Protein AF-A0A929CCE0-F1 (afdb_monomer_lite)

Structure (mmCIF, N/CA/C/O backbone):
data_AF-A0A929CCE0-F1
#
_entry.id   AF-A0A929CCE0-F1
#
loop_
_atom_site.group_PDB
_atom_site.id
_atom_site.type_symbol
_atom_site.label_atom_id
_atom_site.label_alt_id
_atom_site.label_comp_id
_atom_site.label_asym_id
_atom_site.label_entity_id
_atom_site.label_s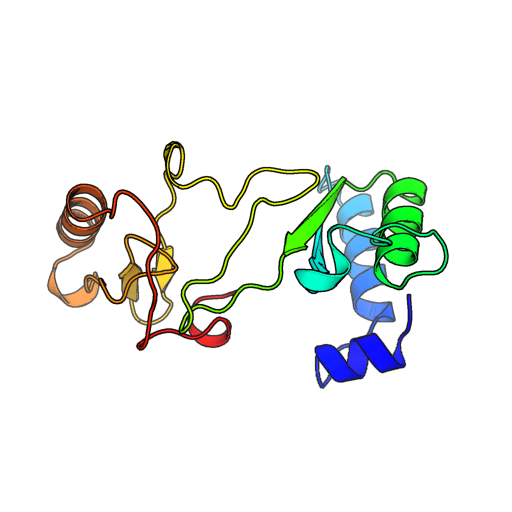eq_id
_atom_site.pdbx_PDB_ins_code
_atom_site.Cartn_x
_atom_site.Cartn_y
_atom_site.Cartn_z
_atom_site.occupancy
_atom_site.B_iso_or_equiv
_atom_site.auth_seq_id
_atom_site.auth_comp_id
_atom_site.auth_asym_id
_atom_site.auth_atom_id
_atom_site.pdbx_PDB_model_num
ATOM 1 N N . MET A 1 1 ? 12.809 5.054 -14.657 1.00 80.50 1 MET A N 1
ATOM 2 C CA . MET A 1 1 ? 13.950 4.299 -14.110 1.00 80.50 1 MET A CA 1
ATOM 3 C C . MET A 1 1 ? 15.102 5.272 -13.931 1.00 80.50 1 MET A C 1
ATOM 5 O O . MET A 1 1 ? 15.795 5.552 -14.895 1.00 80.50 1 MET A O 1
ATOM 9 N N . ASP A 1 2 ? 15.195 5.892 -12.757 1.00 88.44 2 ASP A N 1
ATOM 10 C CA . ASP A 1 2 ? 16.175 6.938 -12.426 1.00 88.44 2 ASP A CA 1
ATOM 11 C C . ASP A 1 2 ? 16.712 6.632 -11.014 1.00 88.44 2 ASP A C 1
ATOM 13 O O . ASP A 1 2 ? 15.930 6.713 -10.059 1.00 88.44 2 ASP A O 1
ATOM 17 N N . PRO A 1 3 ? 17.978 6.193 -10.880 1.00 93.50 3 PRO A N 1
ATOM 18 C CA . PRO A 1 3 ? 18.562 5.831 -9.590 1.00 93.50 3 PRO A CA 1
ATOM 19 C C . PRO A 1 3 ? 18.627 6.989 -8.591 1.00 93.50 3 PRO A C 1
ATOM 21 O O . PRO A 1 3 ? 18.342 6.773 -7.415 1.00 93.50 3 PRO A O 1
ATOM 24 N N . GLU A 1 4 ? 18.935 8.207 -9.043 1.00 93.12 4 GLU A N 1
ATOM 25 C CA . GLU A 1 4 ? 19.056 9.377 -8.165 1.00 93.12 4 GLU A CA 1
ATOM 26 C C . GLU A 1 4 ? 17.688 9.780 -7.625 1.00 93.12 4 GLU A C 1
ATOM 28 O O . GLU A 1 4 ? 17.513 9.957 -6.418 1.00 93.12 4 GLU A O 1
ATOM 33 N N . LYS A 1 5 ? 16.669 9.812 -8.491 1.00 90.62 5 LYS A N 1
ATOM 34 C CA . LYS A 1 5 ? 15.286 10.048 -8.059 1.00 90.62 5 LYS A CA 1
ATOM 35 C C . LYS A 1 5 ? 14.792 8.957 -7.106 1.00 90.62 5 LYS A C 1
ATOM 37 O O . LYS A 1 5 ? 14.122 9.265 -6.123 1.00 90.62 5 LYS A O 1
ATOM 42 N N . TYR A 1 6 ? 15.112 7.690 -7.377 1.00 93.25 6 TYR A N 1
ATOM 43 C CA . TYR A 1 6 ? 14.749 6.579 -6.493 1.00 93.25 6 TYR A CA 1
ATOM 44 C C . TYR A 1 6 ? 15.393 6.731 -5.112 1.00 93.25 6 TYR A C 1
ATOM 46 O O . TYR A 1 6 ? 14.707 6.618 -4.094 1.00 93.25 6 TYR A O 1
ATOM 54 N N . LYS A 1 7 ? 16.693 7.035 -5.072 1.00 94.81 7 LYS A N 1
ATOM 55 C CA . LYS A 1 7 ? 17.437 7.265 -3.833 1.00 94.81 7 LYS A CA 1
ATOM 56 C C . LYS A 1 7 ? 16.900 8.474 -3.073 1.00 94.81 7 LYS A C 1
ATOM 58 O O . LYS A 1 7 ? 16.722 8.384 -1.867 1.00 94.81 7 LYS A O 1
ATOM 63 N N . ALA A 1 8 ? 16.550 9.561 -3.761 1.00 93.69 8 ALA A N 1
ATOM 64 C CA . ALA A 1 8 ? 15.939 10.734 -3.139 1.00 93.69 8 ALA A CA 1
ATOM 65 C C . ALA A 1 8 ? 14.584 10.409 -2.480 1.00 93.69 8 ALA A C 1
ATOM 67 O O . ALA A 1 8 ? 14.341 10.814 -1.346 1.00 93.69 8 ALA A O 1
ATOM 68 N N . ILE A 1 9 ? 13.721 9.635 -3.152 1.00 90.56 9 ILE A N 1
ATOM 69 C CA . ILE A 1 9 ? 12.409 9.225 -2.616 1.00 90.56 9 ILE A CA 1
ATOM 70 C C . ILE A 1 9 ? 12.571 8.271 -1.426 1.00 90.56 9 ILE A C 1
ATOM 72 O O . ILE A 1 9 ? 11.931 8.442 -0.392 1.00 90.56 9 ILE A O 1
ATOM 76 N N . THR A 1 10 ? 13.433 7.265 -1.564 1.00 92.50 10 THR A N 1
ATOM 77 C CA . THR A 1 10 ? 13.642 6.223 -0.543 1.00 92.50 10 THR A CA 1
ATOM 78 C C . THR A 1 10 ? 14.644 6.624 0.541 1.00 92.50 10 THR A C 1
ATOM 80 O O . THR A 1 10 ? 14.865 5.863 1.482 1.00 92.50 10 THR A O 1
ATOM 83 N N . ARG A 1 11 ? 15.247 7.815 0.422 1.00 91.94 11 ARG A N 1
ATOM 84 C CA . ARG A 1 11 ? 16.339 8.395 1.227 1.00 91.94 11 ARG A CA 1
ATOM 85 C C . ARG A 1 11 ? 17.666 7.633 1.143 1.00 91.94 11 ARG A C 1
ATOM 87 O O . ARG A 1 11 ? 18.711 8.246 0.947 1.00 91.94 11 ARG A O 1
ATOM 94 N N . ILE A 1 12 ? 17.632 6.311 1.290 1.00 91.56 12 ILE A N 1
ATOM 95 C CA . ILE A 1 12 ? 18.818 5.442 1.357 1.00 91.56 12 ILE A CA 1
ATOM 96 C C . ILE A 1 12 ? 18.760 4.248 0.396 1.00 91.56 12 ILE A C 1
ATOM 98 O O . ILE A 1 12 ? 19.726 3.497 0.302 1.00 91.56 12 ILE A O 1
ATOM 102 N N . GLY A 1 13 ? 17.638 4.042 -0.296 1.00 92.00 13 GLY A N 1
ATOM 103 C CA . GLY A 1 13 ? 17.428 2.866 -1.134 1.00 92.00 13 GLY A CA 1
ATOM 104 C C . GLY A 1 13 ? 18.184 2.919 -2.461 1.00 92.00 13 GLY A C 1
ATOM 105 O O . GLY A 1 13 ? 18.424 3.982 -3.036 1.00 92.00 13 GLY A O 1
ATOM 106 N N . SER A 1 14 ? 18.504 1.735 -2.979 1.00 96.31 14 SER A N 1
ATOM 107 C CA . SER A 1 14 ? 19.114 1.531 -4.293 1.00 96.31 14 SER A CA 1
ATOM 108 C C . SER A 1 14 ? 18.082 0.996 -5.279 1.00 96.31 14 SER A C 1
ATOM 110 O O . SER A 1 14 ? 17.415 -0.008 -5.016 1.00 96.31 14 SER A O 1
ATOM 112 N N . LEU A 1 15 ? 17.976 1.638 -6.446 1.00 95.38 15 LEU A N 1
ATOM 113 C CA . LEU A 1 15 ? 17.129 1.130 -7.525 1.00 95.38 15 LEU A CA 1
ATOM 114 C C . LEU A 1 15 ? 17.614 -0.248 -7.990 1.00 95.38 15 LEU A C 1
ATOM 116 O O . LEU A 1 15 ? 16.801 -1.122 -8.267 1.00 95.38 15 LEU A O 1
ATOM 120 N N . GLN A 1 16 ? 18.930 -0.459 -8.048 1.00 96.62 16 GLN A N 1
ATOM 121 C CA . GLN A 1 16 ? 19.499 -1.723 -8.506 1.00 96.62 16 GLN A CA 1
ATOM 122 C C . GLN A 1 16 ? 19.110 -2.887 -7.587 1.00 96.62 16 GLN A C 1
ATOM 124 O O . GLN A 1 16 ? 18.793 -3.965 -8.084 1.00 96.62 16 GLN A O 1
ATOM 129 N N . ASP A 1 17 ? 19.083 -2.668 -6.272 1.00 97.19 17 ASP A N 1
ATOM 130 C CA . ASP A 1 17 ? 18.716 -3.713 -5.311 1.00 97.19 17 ASP A CA 1
ATOM 131 C C . ASP A 1 17 ? 17.233 -4.074 -5.418 1.00 97.19 17 ASP A C 1
ATOM 133 O O . ASP A 1 17 ? 16.881 -5.252 -5.394 1.00 97.19 17 ASP A O 1
ATOM 137 N N . ALA A 1 18 ? 16.365 -3.082 -5.640 1.00 96.00 18 ALA A N 1
ATOM 138 C CA . ALA A 1 18 ? 14.950 -3.331 -5.902 1.00 96.00 18 ALA A CA 1
ATOM 139 C C . ALA A 1 18 ? 14.736 -4.162 -7.179 1.00 96.00 18 ALA A C 1
ATOM 141 O O . ALA A 1 18 ? 13.931 -5.091 -7.180 1.00 96.00 18 ALA A O 1
ATOM 142 N N . LEU A 1 19 ? 15.479 -3.870 -8.254 1.00 96.25 19 LEU A N 1
ATOM 143 C CA . LEU A 1 19 ? 15.402 -4.632 -9.506 1.00 96.25 19 LEU A CA 1
ATOM 144 C C . LEU A 1 19 ? 15.904 -6.070 -9.335 1.00 96.25 19 LEU A C 1
ATOM 146 O O . LEU A 1 19 ? 15.236 -6.995 -9.786 1.00 96.25 19 LEU A O 1
ATOM 150 N N . LYS A 1 20 ? 17.019 -6.269 -8.621 1.00 97.44 20 LYS A N 1
ATOM 151 C CA . LYS A 1 20 ? 17.512 -7.611 -8.273 1.00 97.44 20 LYS A CA 1
ATOM 152 C C . LYS A 1 20 ? 16.495 -8.394 -7.441 1.00 97.44 20 LYS A C 1
ATOM 154 O O . LYS A 1 20 ? 16.305 -9.579 -7.676 1.00 97.44 20 LYS A O 1
ATOM 159 N N . GLY A 1 21 ? 15.824 -7.739 -6.492 1.00 96.94 21 GLY A N 1
ATOM 160 C CA . GLY A 1 21 ? 14.770 -8.363 -5.691 1.00 96.94 21 GLY A CA 1
ATOM 161 C C . GLY A 1 21 ? 13.560 -8.795 -6.524 1.00 96.94 21 GLY A C 1
ATOM 162 O O . GLY A 1 21 ? 12.994 -9.856 -6.273 1.00 96.94 21 GLY A O 1
ATOM 163 N N . ILE A 1 22 ? 13.189 -8.009 -7.541 1.00 96.62 22 ILE A N 1
ATOM 164 C CA . ILE A 1 22 ? 12.146 -8.385 -8.507 1.00 96.62 22 ILE A CA 1
ATOM 165 C C . ILE A 1 22 ? 12.568 -9.634 -9.284 1.00 96.62 22 ILE A C 1
ATOM 167 O O . ILE A 1 22 ? 11.782 -10.573 -9.377 1.00 96.62 22 ILE A O 1
ATOM 171 N N . ASP A 1 23 ? 13.800 -9.667 -9.791 1.00 96.44 23 ASP A N 1
ATOM 172 C CA . ASP A 1 23 ? 14.318 -10.812 -10.546 1.00 96.44 23 ASP A CA 1
ATOM 173 C C . ASP A 1 23 ? 14.366 -12.078 -9.683 1.00 96.44 23 ASP A C 1
ATOM 175 O O . ASP A 1 23 ? 13.819 -13.106 -10.075 1.00 96.44 23 ASP A O 1
ATOM 179 N N . ALA A 1 24 ? 14.872 -11.972 -8.452 1.00 97.88 24 ALA A N 1
ATOM 180 C CA . ALA A 1 24 ? 14.880 -13.074 -7.493 1.00 97.88 24 ALA A CA 1
ATOM 181 C C . ALA A 1 24 ? 13.467 -13.590 -7.163 1.00 97.88 24 ALA A C 1
ATOM 183 O O . ALA A 1 24 ? 13.263 -14.795 -7.028 1.00 97.88 24 ALA A O 1
ATOM 184 N N . ALA A 1 25 ? 12.467 -12.706 -7.050 1.00 97.75 25 ALA A N 1
ATOM 185 C CA . ALA A 1 25 ? 11.083 -13.118 -6.814 1.00 97.75 25 ALA A CA 1
ATOM 186 C C . ALA A 1 25 ? 10.495 -13.891 -8.007 1.00 97.75 25 ALA A C 1
ATOM 188 O O . ALA A 1 25 ? 9.776 -14.872 -7.807 1.00 97.75 25 ALA A O 1
ATOM 189 N N . ILE A 1 26 ? 10.812 -13.473 -9.238 1.00 96.12 26 ILE A N 1
ATOM 190 C CA . ILE A 1 26 ? 10.404 -14.178 -10.462 1.00 96.12 26 ILE A CA 1
ATOM 191 C C . ILE A 1 26 ? 11.071 -15.555 -10.522 1.00 96.12 26 ILE A C 1
ATOM 193 O O . ILE A 1 26 ? 10.378 -16.551 -10.724 1.00 96.12 26 ILE A O 1
ATOM 197 N N . GLU A 1 27 ? 12.386 -15.621 -10.307 1.00 96.94 27 GLU A N 1
ATOM 198 C CA . GLU A 1 27 ? 13.166 -16.867 -10.314 1.00 96.94 27 GLU A CA 1
ATOM 199 C C . GLU A 1 27 ? 12.685 -17.857 -9.245 1.00 96.94 27 GLU A C 1
ATOM 201 O O . GLU A 1 27 ? 12.594 -19.055 -9.504 1.00 96.94 27 GLU A O 1
ATOM 206 N N . ALA A 1 28 ? 12.294 -17.358 -8.070 1.00 97.94 28 ALA A N 1
ATOM 207 C CA . ALA A 1 28 ? 11.699 -18.158 -7.001 1.00 97.94 28 ALA A CA 1
ATOM 208 C C . ALA A 1 28 ? 10.250 -18.607 -7.288 1.00 97.94 28 ALA A C 1
ATOM 210 O O . ALA A 1 28 ? 9.645 -19.294 -6.464 1.00 97.94 28 ALA A O 1
ATOM 211 N N . GLY A 1 29 ? 9.663 -18.211 -8.422 1.00 96.56 29 GLY A N 1
ATOM 212 C CA . GLY A 1 29 ? 8.306 -18.586 -8.814 1.00 96.56 29 GLY A CA 1
ATOM 213 C C . GLY A 1 29 ? 7.196 -17.824 -8.083 1.00 96.56 29 GLY A C 1
ATOM 214 O O . GLY A 1 29 ? 6.042 -18.254 -8.129 1.00 96.56 29 GLY A O 1
ATOM 215 N N . LEU A 1 30 ? 7.495 -16.686 -7.441 1.00 95.88 30 LEU A N 1
ATOM 216 C CA . LEU A 1 30 ? 6.517 -15.842 -6.734 1.00 95.88 30 LEU A CA 1
ATOM 217 C C . LEU A 1 30 ? 5.663 -15.027 -7.718 1.00 95.88 30 LEU A C 1
ATOM 219 O O . LEU A 1 30 ? 5.658 -13.795 -7.713 1.00 95.88 30 LEU A O 1
ATOM 223 N N . THR A 1 31 ? 4.942 -15.722 -8.594 1.00 90.81 31 THR A N 1
ATOM 224 C CA . THR A 1 31 ? 4.147 -15.120 -9.665 1.00 90.81 31 THR A CA 1
ATOM 225 C C . THR A 1 31 ? 2.646 -15.103 -9.330 1.00 90.81 31 THR A C 1
ATOM 227 O O . THR A 1 31 ? 2.141 -16.024 -8.687 1.00 90.81 31 THR A O 1
ATOM 230 N N . PRO A 1 32 ? 1.904 -14.057 -9.746 1.00 93.00 32 PRO A N 1
ATOM 231 C CA . PRO A 1 32 ? 2.392 -12.871 -10.447 1.00 93.00 32 PRO A CA 1
ATOM 232 C C . PRO A 1 32 ? 3.077 -11.868 -9.502 1.00 93.00 32 PRO A C 1
ATOM 234 O O . PRO A 1 32 ? 2.522 -11.493 -8.466 1.00 93.00 32 PRO A O 1
ATOM 237 N N . VAL A 1 33 ? 4.240 -11.353 -9.915 1.00 96.38 33 VAL A N 1
ATOM 238 C CA . VAL A 1 33 ? 4.898 -10.227 -9.237 1.00 96.38 33 VAL A CA 1
ATOM 239 C C . VAL A 1 33 ? 4.165 -8.932 -9.592 1.00 96.38 33 VAL A C 1
ATOM 241 O O . VAL A 1 33 ? 3.890 -8.650 -10.763 1.00 96.38 33 VAL A O 1
ATOM 244 N N . LYS A 1 34 ? 3.836 -8.140 -8.566 1.00 95.56 34 LYS A N 1
ATOM 245 C CA . LYS A 1 34 ? 3.086 -6.884 -8.691 1.00 95.56 34 LYS A CA 1
ATOM 246 C C . LYS A 1 34 ? 3.953 -5.694 -8.297 1.00 95.56 34 LYS A C 1
ATOM 248 O O . LYS A 1 34 ? 4.464 -5.651 -7.181 1.00 95.56 34 LYS A O 1
ATOM 253 N N . ILE A 1 35 ? 4.036 -4.690 -9.163 1.00 94.88 35 ILE A N 1
ATOM 254 C CA . ILE A 1 35 ? 4.661 -3.398 -8.873 1.00 94.88 35 ILE A CA 1
ATOM 255 C C . ILE A 1 35 ? 3.569 -2.390 -8.510 1.00 94.88 35 ILE A C 1
ATOM 257 O O . ILE A 1 35 ? 2.595 -2.214 -9.241 1.00 94.88 35 ILE A O 1
ATOM 261 N N . ASN A 1 36 ? 3.748 -1.701 -7.384 1.00 94.00 36 ASN A N 1
ATOM 262 C CA . ASN A 1 36 ? 2.934 -0.550 -7.001 1.00 94.00 36 ASN A CA 1
ATOM 263 C C . ASN A 1 36 ? 3.735 0.724 -7.250 1.00 94.00 36 ASN A C 1
ATOM 265 O O . ASN A 1 36 ? 4.807 0.898 -6.678 1.00 94.00 36 ASN A O 1
ATOM 269 N N . CYS A 1 37 ? 3.218 1.609 -8.093 1.00 92.19 37 CYS A N 1
ATOM 270 C CA . CYS A 1 37 ? 3.841 2.884 -8.410 1.00 92.19 37 CYS A CA 1
ATOM 271 C C . CYS A 1 37 ? 2.933 4.014 -7.928 1.00 92.19 37 CYS A C 1
ATOM 273 O O . CYS A 1 37 ? 1.844 4.214 -8.466 1.00 92.19 37 CYS A O 1
ATOM 275 N N . VAL A 1 38 ? 3.366 4.735 -6.893 1.00 91.12 38 VAL A N 1
ATOM 276 C CA . VAL A 1 38 ? 2.646 5.918 -6.414 1.00 91.12 38 VAL A CA 1
ATOM 277 C C . VAL A 1 38 ? 2.909 7.082 -7.366 1.00 91.12 38 VAL A C 1
ATOM 279 O O . VAL A 1 38 ? 4.061 7.367 -7.699 1.00 91.12 38 VAL A O 1
ATOM 282 N N . VAL A 1 39 ? 1.844 7.740 -7.816 1.00 88.75 39 VAL A N 1
ATOM 283 C CA . VAL A 1 39 ? 1.891 8.845 -8.782 1.00 88.75 39 VAL A CA 1
ATOM 284 C C . VAL A 1 39 ? 1.088 10.035 -8.276 1.00 88.75 39 VAL A C 1
ATOM 286 O O . VAL A 1 39 ? 0.065 9.867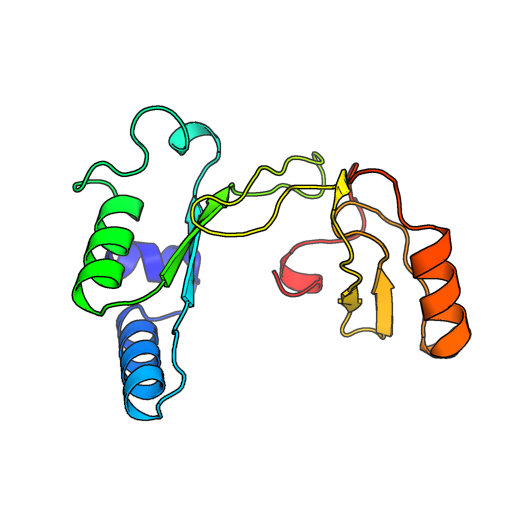 -7.619 1.00 88.75 39 VAL A O 1
ATOM 289 N N . ASP A 1 40 ? 1.533 11.248 -8.589 1.00 83.12 40 ASP A N 1
ATOM 290 C CA . ASP A 1 40 ? 0.797 12.461 -8.231 1.00 83.12 40 ASP A CA 1
ATOM 291 C C . ASP A 1 40 ? -0.598 12.459 -8.891 1.00 83.12 40 ASP A C 1
ATOM 293 O O . ASP A 1 40 ? -0.744 12.164 -10.081 1.00 83.12 40 ASP A O 1
ATOM 297 N N . LYS A 1 41 ? -1.631 12.797 -8.110 1.00 70.06 41 LYS A N 1
ATOM 298 C CA . LYS A 1 41 ? -3.033 12.870 -8.554 1.00 70.06 41 LYS A CA 1
ATOM 299 C C . LYS A 1 41 ? -3.265 13.838 -9.718 1.00 70.06 41 LYS A C 1
ATOM 301 O O . LYS A 1 41 ? -4.157 13.604 -10.523 1.00 70.06 41 LYS A O 1
ATOM 306 N N . ASN A 1 42 ? -2.464 14.894 -9.828 1.00 65.31 42 ASN A N 1
ATOM 307 C CA . ASN A 1 42 ? -2.555 15.876 -10.909 1.00 65.31 42 ASN A CA 1
ATOM 308 C C . ASN A 1 42 ? -1.874 15.377 -12.187 1.00 65.31 42 ASN A C 1
ATOM 310 O O . ASN A 1 42 ? -2.171 15.844 -13.280 1.00 65.31 42 ASN A O 1
ATOM 314 N N . VAL A 1 43 ? -0.968 14.407 -12.051 1.00 62.19 43 VAL A N 1
ATOM 315 C CA . VAL A 1 43 ? -0.278 13.778 -13.178 1.00 62.19 43 VAL A CA 1
ATOM 316 C C . VAL A 1 43 ? -1.123 12.647 -13.759 1.00 62.19 43 VAL A C 1
ATOM 318 O O . VAL A 1 43 ? -0.850 12.257 -14.884 1.00 62.19 43 VAL A O 1
ATOM 321 N N . LEU A 1 44 ? -2.157 12.166 -13.050 1.00 63.31 44 LEU A N 1
ATOM 322 C CA . LEU A 1 44 ? -2.979 10.982 -13.357 1.00 63.31 44 LEU A CA 1
ATOM 323 C C . LEU A 1 44 ? -3.977 11.084 -14.520 1.00 63.31 44 LEU A C 1
ATOM 325 O O . LEU A 1 44 ? -4.458 10.043 -14.961 1.00 63.31 44 LEU A O 1
ATOM 329 N N . SER A 1 45 ? -4.271 12.280 -15.032 1.00 58.59 45 SER A N 1
ATOM 330 C CA . SER A 1 45 ? -5.366 12.459 -15.997 1.00 58.59 45 SER A CA 1
ATOM 331 C C . SER A 1 45 ? -5.003 13.093 -17.341 1.00 58.59 45 SER A C 1
ATOM 333 O O . SER A 1 45 ? -5.842 13.051 -18.234 1.00 58.59 45 SER A O 1
ATOM 335 N N . VAL A 1 46 ? -3.806 13.664 -17.530 1.00 53.09 46 VAL A N 1
ATOM 336 C CA . VAL A 1 46 ? -3.539 14.483 -18.738 1.00 53.09 46 VAL A CA 1
ATOM 337 C C . VAL A 1 46 ? -2.332 14.004 -19.565 1.00 53.09 46 VAL A C 1
ATOM 339 O O . VAL A 1 46 ? -2.306 14.231 -20.765 1.00 53.09 46 VAL A O 1
ATOM 342 N N . ASP A 1 47 ? -1.386 13.264 -18.964 1.00 49.09 47 ASP A N 1
ATOM 343 C CA . ASP A 1 47 ? -0.101 12.862 -19.592 1.00 49.09 47 ASP A CA 1
ATOM 344 C C . ASP A 1 47 ? 0.516 11.554 -19.011 1.00 49.09 47 ASP A C 1
ATOM 346 O O . ASP A 1 47 ? 1.657 11.165 -19.285 1.00 49.09 47 ASP A O 1
ATOM 350 N N . THR A 1 48 ? -0.220 10.852 -18.145 1.00 51.16 48 THR A N 1
ATOM 351 C CA . THR A 1 48 ? 0.302 10.015 -17.037 1.00 51.16 48 THR A CA 1
ATOM 352 C C . THR A 1 48 ? 1.125 8.800 -17.429 1.00 51.16 48 THR A C 1
ATOM 354 O O . THR A 1 48 ? 1.990 8.368 -16.667 1.00 51.16 48 THR A O 1
ATOM 357 N N . LEU A 1 49 ? 0.893 8.234 -18.607 1.00 61.91 49 LEU A N 1
ATOM 358 C CA . LEU A 1 49 ? 1.638 7.073 -19.093 1.00 61.91 49 LEU A CA 1
ATOM 359 C C . LEU A 1 49 ? 2.377 7.372 -20.391 1.00 61.91 49 LEU A C 1
ATOM 361 O O . LEU A 1 49 ? 2.714 6.438 -21.116 1.00 61.91 49 LEU A O 1
ATOM 365 N N . SER A 1 50 ? 2.669 8.648 -20.672 1.00 70.62 50 SER A N 1
ATOM 366 C CA . SER A 1 50 ? 3.619 8.984 -21.730 1.00 70.62 50 SER A CA 1
ATOM 367 C C . SER A 1 50 ? 4.880 8.120 -21.556 1.00 70.62 50 SER A C 1
ATOM 369 O O . SER A 1 50 ? 5.434 8.094 -20.450 1.00 70.62 50 SER A O 1
ATOM 371 N N . PRO A 1 51 ? 5.353 7.408 -22.599 1.00 67.69 51 PRO A N 1
ATOM 372 C CA . PRO A 1 51 ? 6.529 6.535 -22.511 1.00 67.69 51 PRO A CA 1
ATOM 373 C C . PRO A 1 51 ? 7.777 7.247 -21.971 1.00 67.69 51 PRO A C 1
ATOM 375 O O . PRO A 1 51 ? 8.682 6.620 -21.419 1.00 67.69 51 PRO A O 1
ATOM 378 N N . HIS A 1 52 ? 7.817 8.575 -22.101 1.00 76.38 52 HIS A N 1
ATOM 379 C CA . HIS A 1 52 ? 8.919 9.411 -21.643 1.00 76.38 52 HIS A CA 1
ATOM 380 C C . HIS A 1 52 ? 8.817 9.812 -20.162 1.00 76.38 52 HIS A C 1
ATOM 382 O O . HIS A 1 52 ? 9.829 10.202 -19.570 1.00 76.38 52 HIS A O 1
ATOM 388 N N . SER A 1 53 ? 7.645 9.674 -19.532 1.00 83.44 53 SER A N 1
ATOM 389 C CA . SER A 1 53 ? 7.440 9.997 -18.118 1.00 83.44 53 SER A CA 1
ATOM 390 C C . SER A 1 53 ? 8.117 8.976 -17.193 1.00 83.44 53 SER A C 1
ATOM 392 O O . SER A 1 53 ? 8.449 7.852 -17.579 1.00 83.44 53 SER A O 1
ATOM 394 N N . SER A 1 54 ? 8.330 9.348 -15.925 1.00 83.94 54 SER A N 1
ATOM 395 C CA . SER A 1 54 ? 8.878 8.409 -14.931 1.00 83.94 54 SER A CA 1
ATOM 396 C C . SER A 1 54 ? 7.986 7.171 -14.766 1.00 83.94 54 SER A C 1
ATOM 398 O O . SER A 1 54 ? 8.511 6.060 -14.723 1.00 83.94 54 SER A O 1
ATOM 400 N N . ALA A 1 55 ? 6.664 7.364 -14.713 1.00 86.75 55 ALA A N 1
ATOM 401 C CA . ALA A 1 55 ? 5.678 6.295 -14.568 1.00 86.75 55 ALA A CA 1
ATOM 402 C C . ALA A 1 55 ? 5.581 5.427 -15.834 1.00 86.75 55 ALA A C 1
ATOM 404 O O . ALA A 1 55 ? 5.560 4.202 -15.729 1.00 86.75 55 ALA A O 1
ATOM 405 N N . GLY A 1 56 ? 5.633 6.035 -17.026 1.00 87.94 56 GLY A N 1
ATOM 406 C CA . GLY A 1 56 ? 5.669 5.315 -18.303 1.00 87.94 56 GLY A CA 1
ATOM 407 C C . GLY A 1 56 ? 6.893 4.406 -18.429 1.00 87.94 56 GLY A C 1
ATOM 408 O O . GLY A 1 56 ? 6.764 3.246 -18.812 1.00 87.94 56 GLY A O 1
ATOM 409 N N . LYS A 1 57 ? 8.070 4.868 -17.986 1.00 90.25 57 LYS A N 1
ATOM 410 C CA . LYS A 1 57 ? 9.284 4.031 -17.924 1.00 90.25 57 LYS A CA 1
ATOM 411 C C . LYS A 1 57 ? 9.140 2.841 -16.965 1.00 90.25 57 LYS A C 1
ATOM 413 O O . LYS A 1 57 ? 9.687 1.780 -17.244 1.00 90.25 57 LYS A O 1
ATOM 418 N N . VAL A 1 58 ? 8.431 3.002 -15.842 1.00 91.44 58 VAL A N 1
ATOM 419 C CA . VAL A 1 58 ? 8.133 1.885 -14.920 1.00 91.44 58 VAL A CA 1
ATOM 420 C C . VAL A 1 58 ? 7.148 0.909 -15.563 1.00 91.44 58 VAL A C 1
ATOM 422 O O . VAL A 1 58 ? 7.345 -0.298 -15.454 1.00 91.44 58 VAL A O 1
ATOM 425 N N . LYS A 1 59 ? 6.137 1.412 -16.284 1.00 91.38 59 LYS A N 1
ATOM 426 C CA . LYS A 1 59 ? 5.207 0.576 -17.054 1.00 91.38 59 LYS A CA 1
ATOM 427 C C . LYS A 1 59 ? 5.944 -0.270 -18.091 1.00 91.38 59 LYS A C 1
ATOM 429 O O . LYS A 1 59 ? 5.787 -1.481 -18.091 1.00 91.38 59 LYS A O 1
ATOM 434 N N . ALA A 1 60 ? 6.779 0.356 -18.920 1.00 91.94 60 ALA A N 1
ATOM 435 C CA . ALA A 1 60 ? 7.537 -0.334 -19.962 1.00 91.94 60 ALA A CA 1
ATOM 436 C C . ALA A 1 60 ? 8.444 -1.436 -19.387 1.00 91.94 60 ALA A C 1
ATOM 438 O O . ALA A 1 60 ? 8.563 -2.508 -19.971 1.00 91.94 60 ALA A O 1
ATOM 439 N N . PHE A 1 61 ? 9.045 -1.191 -18.218 1.00 93.56 61 PHE A N 1
ATOM 440 C CA . PHE A 1 61 ? 9.804 -2.207 -17.488 1.00 93.56 61 PHE A CA 1
ATOM 441 C C . PHE A 1 61 ? 8.922 -3.353 -16.970 1.00 93.56 61 PHE A C 1
ATOM 443 O O . PHE A 1 61 ? 9.303 -4.515 -17.073 1.00 93.56 61 PHE A O 1
ATOM 450 N N . ALA A 1 62 ? 7.752 -3.044 -16.405 1.00 94.25 62 ALA A N 1
ATOM 451 C CA . ALA A 1 62 ? 6.820 -4.068 -15.948 1.00 94.25 62 ALA A CA 1
ATOM 452 C C . ALA A 1 62 ? 6.350 -4.944 -17.119 1.00 94.25 62 ALA A C 1
ATOM 454 O O . ALA A 1 62 ? 6.423 -6.167 -17.028 1.00 94.25 62 ALA A O 1
ATOM 455 N N . ASP A 1 63 ? 5.964 -4.322 -18.235 1.00 93.38 63 ASP A N 1
ATOM 456 C CA . ASP A 1 63 ? 5.527 -5.013 -19.449 1.00 93.38 63 ASP A CA 1
ATOM 457 C C . ASP A 1 63 ? 6.636 -5.935 -19.996 1.00 93.38 63 ASP A C 1
ATOM 459 O O . ASP A 1 63 ? 6.366 -7.091 -20.315 1.00 93.38 63 ASP A O 1
ATOM 463 N N . SER A 1 64 ? 7.894 -5.471 -20.049 1.00 94.69 64 SER A N 1
ATOM 464 C CA . SER A 1 64 ? 9.012 -6.259 -20.599 1.00 94.69 64 SER A CA 1
ATOM 465 C C . SER A 1 64 ? 9.376 -7.497 -19.774 1.00 94.69 64 SER A C 1
ATOM 467 O O . SER A 1 64 ? 9.982 -8.425 -20.307 1.00 94.69 64 SER A O 1
ATOM 469 N N . LYS A 1 65 ? 8.994 -7.531 -18.493 1.00 93.94 65 LYS A N 1
ATOM 470 C CA . LYS A 1 65 ? 9.176 -8.678 -17.590 1.00 93.94 65 LYS A CA 1
ATOM 471 C C . LYS A 1 65 ? 7.873 -9.431 -17.286 1.00 93.94 65 LYS A C 1
ATOM 473 O O . LYS A 1 65 ? 7.882 -10.333 -16.454 1.00 93.94 65 LYS A O 1
ATOM 478 N N . GLY A 1 66 ? 6.754 -9.073 -17.925 1.00 94.31 66 GLY A N 1
ATOM 479 C CA . GLY A 1 66 ? 5.449 -9.699 -17.673 1.00 94.31 66 GLY A CA 1
ATOM 480 C C . GLY A 1 66 ? 4.896 -9.450 -16.261 1.00 94.31 66 GLY A C 1
ATOM 481 O O . GLY A 1 66 ? 4.147 -10.270 -15.729 1.00 94.31 66 GLY A O 1
ATOM 482 N N . LEU A 1 67 ? 5.280 -8.339 -15.629 1.00 95.75 67 LEU A N 1
ATOM 483 C CA . LEU A 1 67 ? 4.866 -7.967 -14.276 1.00 95.75 67 LEU A CA 1
ATOM 484 C C . LEU A 1 67 ? 3.538 -7.215 -14.306 1.00 95.75 67 LEU A C 1
ATOM 486 O O . LEU A 1 67 ? 3.243 -6.453 -15.225 1.00 95.75 67 LEU A O 1
ATOM 490 N N . GLN A 1 68 ? 2.752 -7.361 -13.244 1.00 95.44 68 GLN A N 1
ATOM 491 C CA . GLN A 1 68 ? 1.523 -6.590 -13.088 1.00 95.44 68 GLN A CA 1
ATOM 492 C C . GLN A 1 68 ? 1.839 -5.225 -12.474 1.00 95.44 68 GLN A C 1
ATOM 494 O O . GLN A 1 68 ? 2.410 -5.147 -11.388 1.00 95.44 68 GLN A O 1
ATOM 499 N N . ILE A 1 69 ? 1.440 -4.141 -13.133 1.00 93.50 69 ILE A N 1
ATOM 500 C CA . ILE A 1 69 ? 1.667 -2.771 -12.659 1.00 93.50 69 ILE A CA 1
ATOM 501 C C . ILE A 1 69 ? 0.371 -2.139 -12.152 1.00 93.50 69 ILE A C 1
ATOM 503 O O . ILE A 1 69 ? -0.676 -2.238 -12.790 1.00 93.50 69 ILE A O 1
ATOM 507 N N . ARG A 1 70 ? 0.453 -1.462 -11.003 1.00 93.69 70 ARG A N 1
ATOM 508 C CA . ARG A 1 70 ? -0.631 -0.660 -10.428 1.00 93.69 70 ARG A CA 1
ATOM 509 C C . ARG A 1 70 ? -0.160 0.763 -10.189 1.00 93.69 70 ARG A C 1
ATOM 511 O O . ARG A 1 70 ? 0.849 0.963 -9.511 1.00 93.69 70 ARG A O 1
ATOM 518 N N . PHE A 1 71 ? -0.914 1.735 -10.685 1.00 91.38 71 PHE A N 1
ATOM 519 C CA . PHE A 1 71 ? -0.683 3.144 -10.386 1.00 91.38 71 PHE A CA 1
ATOM 520 C C . PHE A 1 71 ? -1.613 3.582 -9.269 1.00 91.38 71 PHE A C 1
ATOM 522 O O . PHE A 1 71 ? -2.837 3.518 -9.392 1.00 91.38 71 PHE A O 1
ATOM 529 N N . ILE A 1 72 ? -1.011 3.992 -8.161 1.00 91.06 72 ILE A N 1
ATOM 530 C CA . ILE A 1 72 ? -1.718 4.405 -6.958 1.00 91.06 72 ILE A CA 1
ATOM 531 C C . ILE A 1 72 ? -1.659 5.932 -6.906 1.00 91.06 72 ILE A C 1
ATOM 533 O O . ILE A 1 72 ? -0.559 6.478 -6.802 1.00 91.06 72 ILE A O 1
ATOM 537 N N . PRO A 1 73 ? -2.800 6.639 -6.970 1.00 89.69 73 PRO A N 1
ATOM 538 C CA . PRO A 1 73 ? -2.818 8.072 -6.727 1.00 89.69 73 PRO A CA 1
ATOM 539 C C . PRO A 1 73 ? -2.217 8.376 -5.364 1.00 89.69 73 PRO A C 1
ATOM 541 O O . PRO A 1 73 ? -2.572 7.734 -4.373 1.00 89.69 73 PRO A O 1
ATOM 544 N N . GLN A 1 74 ? -1.321 9.355 -5.307 1.00 90.50 74 GLN A N 1
ATOM 545 C CA . GLN A 1 74 ? -0.764 9.817 -4.051 1.00 90.50 74 GLN A CA 1
ATOM 546 C C . GLN A 1 74 ? -1.906 10.266 -3.143 1.00 90.50 74 GLN A C 1
ATOM 548 O O . GLN A 1 74 ? -2.763 11.067 -3.521 1.00 90.50 74 GLN A O 1
ATOM 553 N N . MET A 1 75 ? -1.909 9.696 -1.947 1.00 91.25 75 MET A N 1
ATOM 554 C CA . MET A 1 75 ? -2.933 9.914 -0.944 1.00 91.25 75 MET A CA 1
ATOM 555 C C . MET A 1 75 ? -2.439 10.897 0.116 1.00 91.25 75 MET A C 1
ATOM 557 O O . MET A 1 75 ? -1.239 11.019 0.354 1.00 91.25 75 MET A O 1
ATOM 561 N N . ASP A 1 76 ? -3.378 11.556 0.786 1.00 91.75 76 ASP A N 1
ATOM 562 C CA . ASP A 1 76 ? -3.122 12.445 1.922 1.00 91.75 76 ASP A CA 1
ATOM 563 C C . ASP A 1 76 ? -4.174 12.143 2.992 1.00 91.75 76 ASP A C 1
ATOM 565 O O . ASP A 1 76 ? -5.364 12.413 2.795 1.00 91.75 76 ASP A O 1
ATOM 569 N N . LEU A 1 77 ? -3.741 11.518 4.091 1.00 92.38 77 LEU A N 1
ATOM 570 C CA . LEU A 1 77 ? -4.624 11.083 5.177 1.00 92.38 77 LEU A CA 1
ATOM 571 C C . LEU A 1 77 ? -5.274 12.274 5.879 1.00 92.38 77 LEU A C 1
ATOM 573 O O . LEU A 1 77 ? -6.472 12.232 6.160 1.00 92.38 77 LEU A O 1
ATOM 577 N N . HIS A 1 78 ? -4.521 13.353 6.088 1.00 92.94 78 HIS A N 1
ATOM 578 C CA . HIS A 1 78 ? -4.987 14.546 6.789 1.00 92.94 78 HIS A CA 1
ATOM 579 C C . HIS A 1 78 ? -6.039 15.297 5.983 1.00 92.94 78 HIS A C 1
ATOM 581 O O . HIS A 1 78 ? -7.051 15.733 6.535 1.00 92.94 78 HIS A O 1
ATOM 587 N N . LYS A 1 79 ? -5.829 15.425 4.668 1.00 92.75 79 LYS A N 1
ATOM 588 C CA . LYS A 1 79 ? -6.796 16.070 3.765 1.00 92.75 79 LYS A CA 1
ATOM 589 C C . LYS A 1 79 ? -7.933 15.149 3.344 1.00 92.75 79 LYS A C 1
ATOM 591 O O . LYS A 1 79 ? -8.871 15.609 2.699 1.00 92.75 79 LYS A O 1
ATOM 596 N N . GLY A 1 80 ? -7.840 13.858 3.653 1.00 92.25 80 GLY A N 1
ATOM 597 C CA . GLY A 1 80 ? -8.829 12.884 3.215 1.00 92.25 80 GLY A CA 1
ATOM 598 C C . GLY A 1 80 ? -8.825 12.628 1.713 1.00 92.25 80 GLY A C 1
ATOM 599 O O . GLY A 1 80 ? -9.838 12.221 1.146 1.00 92.25 80 GLY A O 1
ATOM 600 N N . THR A 1 81 ? -7.707 12.904 1.037 1.00 90.75 81 THR A N 1
ATOM 601 C CA . THR A 1 81 ? -7.638 12.756 -0.417 1.00 90.75 81 THR A CA 1
ATOM 602 C C . THR A 1 81 ? -7.087 11.392 -0.786 1.00 90.75 81 THR A C 1
ATOM 604 O O . THR A 1 81 ? -5.971 11.035 -0.409 1.00 90.75 81 THR A O 1
ATOM 607 N N . PHE A 1 82 ? -7.869 10.652 -1.560 1.00 90.81 82 PHE A N 1
ATOM 608 C CA . PHE A 1 82 ? -7.507 9.380 -2.168 1.00 90.81 82 PHE A CA 1
ATOM 609 C C . PHE A 1 82 ? -8.251 9.221 -3.490 1.00 90.81 82 PHE A C 1
ATOM 611 O O . PHE A 1 82 ? -9.198 9.954 -3.773 1.00 90.81 82 PHE A O 1
ATOM 618 N N . GLY A 1 83 ? -7.817 8.262 -4.300 1.00 88.25 83 GLY A N 1
ATOM 619 C CA . GLY A 1 83 ? -8.429 7.974 -5.589 1.00 88.25 83 GLY A CA 1
ATOM 620 C C . GLY A 1 83 ? -8.385 6.493 -5.916 1.00 88.25 83 GLY A C 1
ATOM 621 O O . GLY A 1 83 ? -7.805 5.688 -5.179 1.00 88.25 83 GLY A O 1
ATOM 622 N N . GLU A 1 84 ? -9.021 6.151 -7.028 1.00 87.94 84 GLU A N 1
ATOM 623 C CA . GLU A 1 84 ? -9.050 4.788 -7.534 1.00 87.94 84 GLU A CA 1
ATOM 624 C C . GLU A 1 84 ? -7.685 4.368 -8.088 1.00 87.94 84 GLU A C 1
ATOM 626 O O . GLU A 1 84 ? -6.966 5.159 -8.700 1.00 87.94 84 GLU A O 1
ATOM 631 N N . VAL A 1 85 ? -7.315 3.112 -7.852 1.00 89.62 85 VAL A N 1
ATOM 632 C CA . VAL A 1 85 ? -6.063 2.537 -8.356 1.00 89.62 85 VAL A CA 1
ATOM 633 C C . VAL A 1 85 ? -6.231 2.147 -9.822 1.00 89.62 85 VAL A C 1
ATOM 635 O O . VAL A 1 85 ? -7.140 1.397 -10.166 1.00 89.62 85 VAL A O 1
ATOM 638 N N . ILE A 1 86 ? -5.315 2.582 -10.686 1.00 88.19 86 ILE A N 1
ATOM 639 C CA . ILE A 1 86 ? -5.292 2.161 -12.092 1.00 88.19 86 ILE A CA 1
ATOM 640 C C . ILE A 1 86 ? -4.513 0.848 -12.203 1.00 88.19 86 ILE A C 1
ATOM 642 O O . ILE A 1 86 ? -3.408 0.728 -11.671 1.00 88.19 86 ILE A O 1
ATOM 646 N N . GLY A 1 87 ? -5.075 -0.140 -12.901 1.00 87.00 87 GLY A N 1
ATOM 647 C CA . GLY A 1 87 ? -4.469 -1.470 -13.048 1.00 87.00 87 GLY A CA 1
ATOM 648 C C . GLY A 1 87 ? -4.723 -2.412 -11.863 1.00 87.00 87 GLY A C 1
ATOM 649 O O . GLY A 1 87 ? -4.087 -3.458 -11.759 1.00 87.00 87 GLY A O 1
ATOM 650 N N . GLY A 1 88 ? -5.643 -2.076 -10.951 1.00 86.56 88 GLY A N 1
ATOM 651 C CA . GLY A 1 88 ? -6.033 -2.957 -9.850 1.00 86.56 88 GLY A CA 1
ATOM 652 C C . GLY A 1 88 ? -7.187 -2.415 -9.007 1.00 86.56 88 GLY A C 1
ATOM 653 O O . GLY A 1 88 ? -7.840 -1.451 -9.374 1.00 86.56 88 GLY A O 1
ATOM 654 N N . SER A 1 89 ? -7.437 -3.042 -7.855 1.00 86.56 89 SER A N 1
ATOM 655 C CA . SER A 1 89 ? -8.483 -2.631 -6.910 1.00 86.56 89 SER A CA 1
ATOM 656 C C . SER A 1 89 ? -7.942 -1.709 -5.813 1.00 86.56 89 SER A C 1
ATOM 658 O O . SER A 1 89 ? -6.918 -2.018 -5.195 1.00 86.56 89 SER A O 1
ATOM 660 N N . GLY A 1 90 ? -8.671 -0.645 -5.485 1.00 86.81 90 GLY A N 1
ATOM 661 C CA . GLY A 1 90 ? -8.360 0.252 -4.371 1.00 86.81 90 GLY A CA 1
ATOM 662 C C . GLY A 1 90 ? -8.970 1.632 -4.593 1.00 86.81 90 GLY A C 1
ATOM 663 O O . GLY A 1 90 ? -9.110 2.049 -5.731 1.00 86.81 90 GLY A O 1
ATOM 664 N N . GLY A 1 91 ? -9.334 2.327 -3.512 1.00 86.38 91 GLY A N 1
ATOM 665 C CA . GLY A 1 91 ? -10.011 3.633 -3.569 1.00 86.38 91 GLY A CA 1
ATOM 666 C C . GLY A 1 91 ? -11.544 3.559 -3.554 1.00 86.38 91 GLY A C 1
ATOM 667 O O . GLY A 1 91 ? -12.197 4.542 -3.221 1.00 86.38 91 GLY A O 1
ATOM 668 N N . HIS A 1 92 ? -12.127 2.382 -3.793 1.00 91.62 92 HIS A N 1
ATOM 669 C CA . HIS A 1 92 ? -13.579 2.164 -3.799 1.00 91.62 92 HIS A CA 1
ATOM 670 C C . HIS A 1 92 ? -14.114 1.863 -2.395 1.00 91.62 92 HIS A C 1
ATOM 672 O O . HIS A 1 92 ? -13.989 0.745 -1.898 1.00 91.62 92 HIS A O 1
ATOM 678 N N . CYS A 1 93 ? -14.703 2.857 -1.726 1.00 94.56 93 CYS A N 1
ATOM 679 C CA . CYS A 1 93 ? -15.213 2.680 -0.359 1.00 94.56 93 CYS A CA 1
ATOM 680 C C . CYS A 1 93 ? -16.416 1.730 -0.282 1.00 94.56 93 CYS A C 1
ATOM 682 O O . CYS A 1 93 ? -16.476 0.923 0.639 1.00 94.56 93 CYS A O 1
ATOM 684 N N . ALA A 1 94 ? -17.320 1.777 -1.266 1.00 92.75 94 ALA A N 1
ATOM 685 C CA . ALA A 1 94 ? -18.561 0.996 -1.265 1.00 92.75 94 ALA A CA 1
ATOM 686 C C . ALA A 1 94 ? -18.339 -0.527 -1.214 1.00 92.75 94 ALA A C 1
ATOM 688 O O . ALA A 1 94 ? -19.162 -1.249 -0.664 1.00 92.75 94 ALA A O 1
ATOM 689 N N . SER A 1 95 ? -17.219 -1.016 -1.755 1.00 92.81 95 SER A N 1
ATOM 690 C CA . SER A 1 95 ? -16.832 -2.433 -1.722 1.00 92.81 95 SER A CA 1
ATOM 691 C C . SER A 1 95 ? -15.674 -2.722 -0.758 1.00 92.81 95 SER A C 1
ATOM 693 O O . SER A 1 95 ? -15.140 -3.831 -0.731 1.00 92.81 95 SER A O 1
ATOM 695 N N . CYS A 1 96 ? -15.232 -1.733 0.025 1.00 94.31 96 CYS A N 1
ATOM 696 C CA . CYS A 1 96 ? -14.052 -1.873 0.866 1.00 94.31 96 CYS A CA 1
ATOM 697 C C . CYS A 1 96 ? -14.341 -2.774 2.070 1.00 94.31 96 CYS A C 1
ATOM 699 O O . CYS A 1 96 ? -15.082 -2.400 2.971 1.00 94.31 96 CYS A O 1
ATOM 701 N N . ASN A 1 97 ? -13.657 -3.912 2.145 1.00 94.06 97 ASN A N 1
ATOM 702 C CA . ASN A 1 97 ? -13.715 -4.874 3.252 1.00 94.06 97 ASN A CA 1
ATOM 703 C C . ASN A 1 97 ? -12.416 -4.912 4.083 1.00 94.06 97 ASN A C 1
ATOM 705 O O . ASN A 1 97 ? -12.162 -5.862 4.817 1.00 94.06 97 ASN A O 1
ATOM 709 N N . ARG A 1 98 ? -11.562 -3.889 3.953 1.00 94.50 98 ARG A N 1
ATOM 710 C CA . ARG A 1 98 ? -10.241 -3.851 4.597 1.00 94.50 98 ARG A CA 1
ATOM 711 C C . ARG A 1 98 ? -10.313 -3.270 6.006 1.00 94.50 98 ARG A C 1
ATOM 713 O O . ARG A 1 98 ? -10.858 -2.182 6.189 1.00 94.50 98 ARG A O 1
ATOM 720 N N . LEU A 1 99 ? -9.698 -3.965 6.954 1.00 95.50 99 LEU A N 1
ATOM 721 C CA . LEU A 1 99 ? -9.321 -3.469 8.279 1.00 95.50 99 LEU A CA 1
ATOM 722 C C . LEU A 1 99 ? -7.792 -3.491 8.368 1.00 95.50 99 LEU A C 1
ATOM 724 O O . LEU A 1 99 ? -7.139 -4.192 7.589 1.00 95.50 99 LEU A O 1
ATOM 728 N N . ARG A 1 100 ? -7.206 -2.728 9.289 1.00 94.19 100 ARG A N 1
ATOM 729 C CA . ARG A 1 100 ? -5.750 -2.692 9.469 1.00 94.19 100 ARG A CA 1
ATOM 730 C C . ARG A 1 100 ? -5.395 -2.881 10.935 1.00 94.19 100 ARG A C 1
ATOM 732 O O . ARG A 1 100 ? -5.888 -2.138 11.767 1.00 94.19 100 ARG A O 1
ATOM 739 N N . LEU A 1 101 ? -4.529 -3.847 11.221 1.00 94.31 101 LEU A N 1
ATOM 740 C CA . LEU A 1 101 ? -3.857 -3.970 12.511 1.00 94.31 101 LEU A CA 1
ATOM 741 C C . LEU A 1 101 ? -2.533 -3.206 12.435 1.00 94.31 101 LEU A C 1
ATOM 743 O O . LEU A 1 101 ? -1.741 -3.442 11.520 1.00 94.31 101 LEU A O 1
ATOM 747 N N . THR A 1 102 ? -2.319 -2.275 13.352 1.00 92.25 102 THR A N 1
ATOM 748 C CA . THR A 1 102 ? -1.086 -1.492 13.459 1.00 92.25 102 THR A CA 1
ATOM 749 C C . THR A 1 102 ? -0.052 -2.204 14.347 1.00 92.25 102 THR A C 1
ATOM 751 O O . THR A 1 102 ? -0.426 -3.063 15.153 1.00 92.25 102 THR A O 1
ATOM 754 N N . PRO A 1 103 ? 1.252 -1.877 14.231 1.00 91.31 103 PRO A N 1
ATOM 755 C CA . PRO A 1 103 ? 2.312 -2.536 15.009 1.00 91.31 103 PRO A CA 1
ATOM 756 C C . PRO A 1 103 ? 2.197 -2.374 16.535 1.00 91.31 103 PRO A C 1
ATOM 758 O O . PRO A 1 103 ? 2.623 -3.250 17.286 1.00 91.31 103 PRO A O 1
ATOM 761 N N . ASP A 1 104 ? 1.604 -1.278 17.005 1.00 91.19 104 ASP A N 1
ATOM 762 C CA . ASP A 1 104 ? 1.315 -1.009 18.420 1.00 91.19 104 ASP A CA 1
ATOM 763 C C . ASP A 1 104 ? 0.098 -1.796 18.951 1.00 91.19 104 ASP A C 1
ATOM 765 O O . ASP A 1 104 ? -0.092 -1.917 20.164 1.00 91.19 104 ASP A O 1
ATOM 769 N N . GLY A 1 105 ? -0.646 -2.468 18.067 1.00 94.69 105 GLY A N 1
ATOM 770 C CA . GLY A 1 105 ? -1.737 -3.372 18.427 1.00 94.69 105 GLY A CA 1
ATOM 771 C C . GLY A 1 105 ? -3.123 -2.738 18.352 1.00 94.69 105 GLY A C 1
ATOM 772 O O . GLY A 1 105 ? -4.028 -3.194 19.054 1.00 94.69 105 GLY A O 1
ATOM 773 N N . MET A 1 106 ? -3.305 -1.721 17.508 1.00 95.56 106 MET A N 1
ATOM 774 C CA . MET A 1 106 ? -4.600 -1.086 17.269 1.00 95.56 106 MET A CA 1
ATOM 775 C C . MET A 1 106 ? -5.245 -1.626 15.989 1.00 95.56 106 MET A C 1
ATOM 777 O O . MET A 1 106 ? -4.620 -1.688 14.930 1.00 95.56 106 MET A O 1
ATOM 781 N N . ILE A 1 107 ? -6.523 -1.997 16.051 1.00 96.56 107 ILE A N 1
ATOM 782 C CA . ILE A 1 107 ? -7.317 -2.289 14.854 1.00 96.56 107 ILE A CA 1
ATOM 783 C C . ILE A 1 107 ? -7.988 -1.001 14.391 1.00 96.56 107 ILE A C 1
ATOM 785 O O . ILE A 1 107 ? -8.809 -0.424 15.100 1.00 96.56 107 ILE A O 1
ATOM 789 N N . LYS A 1 108 ? -7.673 -0.581 13.168 1.00 96.25 108 LYS A N 1
ATOM 790 C CA . LYS A 1 108 ? -8.298 0.541 12.472 1.00 96.25 108 LYS A CA 1
ATOM 791 C C . LYS A 1 108 ? -9.364 0.031 11.496 1.00 96.25 108 LYS A C 1
ATOM 793 O O . LYS A 1 108 ? -9.057 -0.808 10.636 1.00 96.25 108 LYS A O 1
ATOM 798 N N . PRO A 1 109 ? -10.596 0.568 11.550 1.00 96.75 109 PRO A N 1
ATOM 799 C CA . PRO A 1 109 ? -11.666 0.186 10.639 1.00 96.75 109 PRO A CA 1
ATOM 800 C C . PRO A 1 109 ? -11.511 0.783 9.233 1.00 96.75 109 PRO A C 1
ATOM 802 O O . PRO A 1 109 ? -12.044 0.267 8.246 1.00 96.75 109 PRO A O 1
ATOM 805 N N . CYS A 1 110 ? -10.771 1.885 9.124 1.00 95.44 110 CYS A N 1
ATOM 806 C CA . CYS A 1 110 ? -10.481 2.574 7.878 1.00 95.44 110 CYS A CA 1
ATOM 807 C C . CYS A 1 110 ? -9.103 3.233 7.962 1.00 95.44 110 CYS A C 1
ATOM 809 O O . CYS A 1 110 ? -8.663 3.646 9.030 1.00 95.44 110 CYS A O 1
ATOM 811 N N . LEU A 1 111 ? -8.438 3.345 6.813 1.00 94.06 111 LEU A N 1
ATOM 812 C CA . LEU A 1 111 ? -7.173 4.066 6.687 1.00 94.06 111 LEU A CA 1
ATOM 813 C C . LEU A 1 111 ? -7.350 5.583 6.890 1.00 94.06 111 LEU A C 1
ATOM 815 O O . LEU A 1 111 ? -6.475 6.235 7.440 1.00 94.06 111 LEU A O 1
ATOM 819 N N . PHE A 1 112 ? -8.499 6.118 6.468 1.00 94.69 112 PHE A N 1
ATOM 820 C CA . PHE A 1 112 ? -8.880 7.532 6.548 1.00 94.69 112 PHE A CA 1
ATOM 821 C C . PHE A 1 112 ? -9.903 7.743 7.667 1.00 94.69 112 PHE A C 1
ATOM 823 O O . PHE A 1 112 ? -11.039 8.150 7.420 1.00 94.69 112 PHE A O 1
ATOM 830 N N . SER A 1 113 ? -9.534 7.329 8.877 1.00 94.19 113 SER A N 1
ATOM 831 C CA . SER A 1 113 ? -10.312 7.533 10.095 1.00 94.19 113 SER A CA 1
ATOM 832 C C . SER A 1 113 ? -9.391 7.482 11.313 1.00 94.19 113 SER A C 1
ATOM 834 O O . SER A 1 113 ? -8.442 6.693 11.359 1.00 94.19 113 SER A O 1
ATOM 836 N N . ASP A 1 114 ? -9.711 8.288 12.321 1.00 95.06 114 ASP A N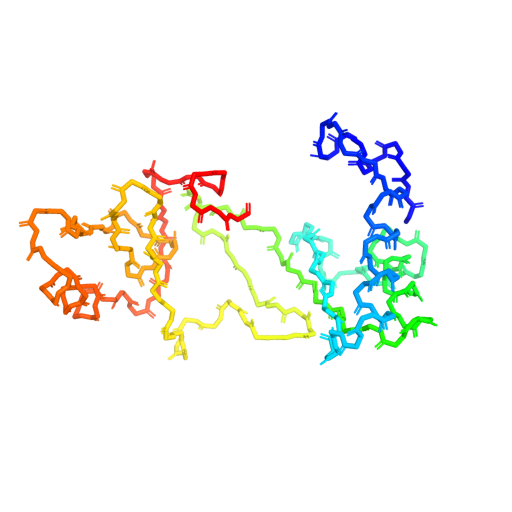 1
ATOM 837 C CA . ASP A 1 114 ? -9.043 8.274 13.627 1.00 95.06 114 ASP A CA 1
ATOM 838 C C . ASP A 1 114 ? -9.602 7.218 14.590 1.00 95.06 114 ASP A C 1
ATOM 840 O O . ASP A 1 114 ? -9.123 7.103 15.718 1.00 95.06 114 ASP A O 1
ATOM 844 N N . LEU A 1 115 ? -10.597 6.437 14.152 1.00 95.69 115 LEU A N 1
ATOM 845 C CA . LEU A 1 115 ? -11.091 5.295 14.911 1.00 95.69 115 LEU A CA 1
ATOM 846 C C . LEU A 1 115 ? -10.023 4.202 14.988 1.00 95.69 115 LEU A C 1
ATOM 848 O O . LEU A 1 115 ? -9.383 3.848 13.994 1.00 95.69 115 LEU A O 1
ATOM 852 N N . GLU A 1 116 ? -9.858 3.658 16.184 1.00 96.00 116 GLU A N 1
ATOM 853 C CA . GLU A 1 116 ? -8.869 2.641 16.506 1.00 96.00 116 GLU A CA 1
ATOM 854 C C . GLU A 1 116 ? -9.271 1.918 17.795 1.00 96.00 116 GLU A C 1
ATOM 856 O O . GLU A 1 116 ? -9.804 2.534 18.717 1.00 96.00 116 GLU A O 1
ATOM 861 N N . TYR A 1 117 ? -9.033 0.609 17.849 1.00 97.69 117 TYR A N 1
ATOM 862 C CA . TYR A 1 117 ? -9.426 -0.242 18.973 1.00 97.69 117 TYR A CA 1
ATOM 863 C C . TYR A 1 117 ? -8.241 -1.092 19.426 1.00 97.69 117 TYR A C 1
ATOM 865 O O . TYR A 1 117 ? -7.671 -1.835 18.626 1.00 97.69 117 TYR A O 1
ATOM 873 N N . SER A 1 118 ? -7.873 -0.994 20.704 1.00 97.94 118 SER A N 1
ATOM 874 C CA . SER A 1 118 ? -6.728 -1.718 21.262 1.00 97.94 118 SER A CA 1
ATOM 875 C C . SER A 1 118 ? -7.032 -3.205 21.410 1.00 97.94 118 SER A C 1
ATOM 877 O O . SER A 1 118 ? -7.898 -3.607 22.190 1.00 97.94 118 SER A O 1
ATOM 879 N N . VAL A 1 119 ? -6.275 -4.046 20.702 1.00 98.00 119 VAL A N 1
ATOM 880 C CA . VAL A 1 119 ? -6.329 -5.509 20.866 1.00 98.00 119 VAL A CA 1
ATOM 881 C C . VAL A 1 119 ? -5.849 -5.921 22.256 1.00 98.00 119 VAL A C 1
ATOM 883 O O . VAL A 1 119 ? -6.318 -6.920 22.795 1.00 98.00 119 VAL A O 1
ATOM 886 N N . ARG A 1 120 ? -4.921 -5.157 22.842 1.00 97.12 120 ARG A N 1
ATOM 887 C CA . ARG A 1 120 ? -4.318 -5.458 24.148 1.00 97.12 120 ARG A CA 1
ATOM 888 C C . ARG A 1 120 ? -5.295 -5.226 25.297 1.00 97.12 120 ARG A C 1
ATOM 890 O O . ARG A 1 120 ? -5.265 -5.975 26.263 1.00 97.12 120 ARG A O 1
ATOM 897 N N . GLU A 1 121 ? -6.154 -4.218 25.174 1.00 98.06 121 GLU A N 1
ATOM 898 C CA . GLU A 1 121 ? -7.138 -3.866 26.204 1.00 98.06 121 GLU A CA 1
ATOM 899 C C . GLU A 1 121 ? -8.453 -4.632 26.033 1.00 98.06 121 GLU A C 1
ATOM 901 O O . GLU A 1 121 ? -8.996 -5.156 27.000 1.00 98.06 121 GLU A O 1
ATOM 906 N N . LEU A 1 122 ? -8.963 -4.724 24.801 1.00 97.62 122 LEU A N 1
ATOM 907 C CA . LEU A 1 122 ? -10.281 -5.307 24.520 1.00 97.62 122 LEU A CA 1
ATOM 908 C C . LEU A 1 122 ? -10.224 -6.813 24.231 1.00 97.62 122 LEU A C 1
ATOM 910 O O . LEU A 1 122 ? -11.248 -7.498 24.255 1.00 97.62 122 LEU A O 1
ATOM 914 N N . GLY A 1 123 ? -9.042 -7.335 23.904 1.00 97.88 123 GLY A N 1
ATOM 915 C CA . GLY A 1 123 ? -8.881 -8.656 23.310 1.00 97.88 123 GLY A CA 1
ATOM 916 C C . GLY A 1 123 ? -9.254 -8.684 21.822 1.00 97.88 123 GLY A C 1
ATOM 917 O O . GLY A 1 123 ? -10.041 -7.879 21.317 1.00 97.88 123 GLY A O 1
ATOM 918 N N . THR A 1 124 ? -8.700 -9.658 21.096 1.00 97.38 124 THR A N 1
ATOM 919 C CA . THR A 1 124 ? -8.793 -9.751 19.627 1.00 97.38 124 THR A CA 1
ATOM 920 C C . THR A 1 124 ? -10.227 -9.749 19.105 1.00 97.38 124 THR A C 1
ATOM 922 O O . THR A 1 124 ? -10.538 -9.030 18.158 1.00 97.38 124 THR A O 1
ATOM 925 N N . LYS A 1 125 ? -11.113 -10.545 19.719 1.00 98.12 125 LYS A N 1
ATOM 926 C CA . LYS A 1 125 ? -12.497 -10.703 19.253 1.00 98.12 125 LYS A CA 1
ATOM 927 C C . LYS A 1 125 ? -13.274 -9.390 19.347 1.00 98.12 125 LYS A C 1
ATOM 929 O O . LYS A 1 125 ? -13.898 -8.989 18.371 1.00 98.12 125 LYS A O 1
ATOM 934 N N . GLN A 1 126 ? -13.220 -8.730 20.502 1.00 98.50 126 GLN A N 1
ATOM 935 C CA . GLN A 1 126 ? -13.981 -7.506 20.736 1.00 98.50 126 GLN A CA 1
ATOM 936 C C . GLN A 1 126 ? -13.447 -6.351 19.887 1.00 98.50 126 GLN A C 1
ATOM 938 O O . GLN A 1 126 ? -14.235 -5.667 19.239 1.00 98.50 126 GLN A O 1
ATOM 943 N N . ALA A 1 127 ? -12.123 -6.177 19.814 1.00 98.31 127 ALA A N 1
ATOM 944 C CA . ALA A 1 127 ? -11.515 -5.143 18.977 1.00 98.31 127 ALA A CA 1
ATOM 945 C C . ALA A 1 127 ? -11.893 -5.304 17.491 1.00 98.31 127 ALA A C 1
ATOM 947 O O . ALA A 1 127 ? -12.180 -4.317 16.812 1.00 98.31 127 ALA A O 1
ATOM 948 N N . LEU A 1 128 ? -11.946 -6.545 16.987 1.00 98.06 128 LEU A N 1
ATOM 949 C CA . LEU A 1 128 ? -12.356 -6.825 15.611 1.00 98.06 128 LEU A CA 1
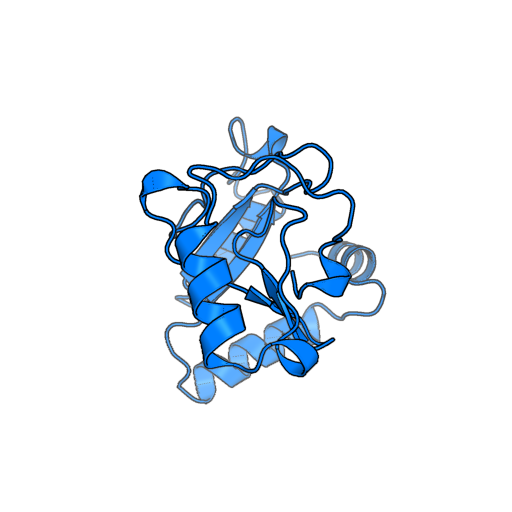ATOM 950 C C . LEU A 1 128 ? -13.840 -6.507 15.375 1.00 98.06 128 LEU A C 1
ATOM 952 O O . LEU A 1 128 ? -14.157 -5.858 14.381 1.00 98.06 128 LEU A O 1
ATOM 956 N N . LEU A 1 129 ? -14.733 -6.937 16.275 1.00 98.31 129 LEU A N 1
ATOM 957 C CA . LEU A 1 129 ? -16.170 -6.656 16.171 1.00 98.31 129 LEU A CA 1
ATOM 958 C C . LEU A 1 129 ? -16.435 -5.151 16.155 1.00 98.31 129 LEU A C 1
ATOM 960 O O . LEU A 1 129 ? -17.090 -4.660 15.239 1.00 98.31 129 LEU A O 1
ATOM 964 N N . MET A 1 130 ? -15.823 -4.408 17.080 1.00 98.31 130 MET A N 1
ATOM 965 C CA . MET A 1 130 ? -15.954 -2.952 17.123 1.00 98.31 130 MET A CA 1
ATOM 966 C C . MET A 1 130 ? -15.459 -2.293 15.833 1.00 98.31 130 MET A C 1
ATOM 968 O O . MET A 1 130 ? -16.108 -1.377 15.333 1.00 98.31 130 MET A O 1
ATOM 972 N N . 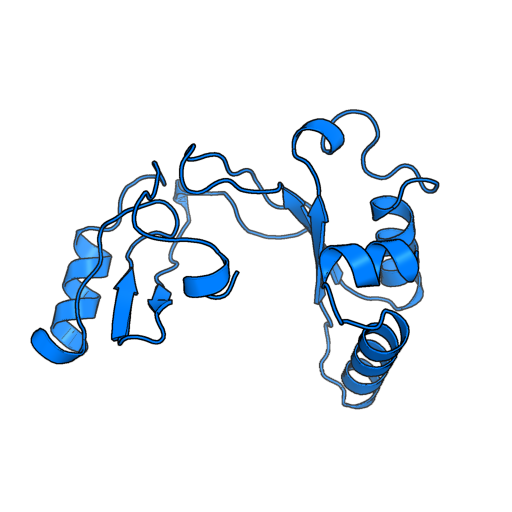ALA A 1 131 ? -14.354 -2.768 15.251 1.00 97.88 131 ALA A N 1
ATOM 973 C CA . ALA A 1 131 ? -13.851 -2.239 13.986 1.00 97.88 131 ALA A CA 1
ATOM 974 C C . ALA A 1 131 ? -14.774 -2.540 12.792 1.00 97.88 131 ALA A C 1
ATOM 976 O O . ALA A 1 131 ? -14.894 -1.715 11.889 1.00 97.88 131 ALA A O 1
ATOM 977 N N . VAL A 1 132 ? -15.429 -3.703 12.762 1.00 97.56 132 VAL A N 1
ATOM 978 C CA . VAL A 1 132 ? -16.407 -4.032 11.713 1.00 97.56 132 VAL A CA 1
ATOM 979 C C . VAL A 1 132 ? -17.667 -3.180 11.867 1.00 97.56 132 VAL A C 1
ATOM 981 O O . VAL A 1 132 ? -18.100 -2.565 10.895 1.00 97.56 132 VAL A O 1
ATOM 984 N N . GLU A 1 133 ? -18.221 -3.103 13.078 1.00 97.56 133 GLU A N 1
ATOM 985 C CA . GLU A 1 133 ? -19.456 -2.367 13.381 1.00 97.56 133 GLU A CA 1
ATOM 986 C C . GLU A 1 133 ? -19.311 -0.860 13.152 1.00 97.56 133 GLU A C 1
ATOM 988 O O . GLU A 1 133 ? -20.223 -0.216 12.642 1.00 97.56 133 GLU A O 1
ATOM 993 N N . ASN A 1 134 ? -18.143 -0.300 13.475 1.00 97.31 134 ASN A N 1
ATOM 994 C CA . ASN A 1 134 ? -17.859 1.128 13.326 1.00 97.31 134 ASN A CA 1
ATOM 995 C C . ASN A 1 134 ? -17.113 1.448 12.025 1.00 97.31 134 ASN A C 1
ATOM 997 O O . ASN A 1 134 ? -16.493 2.509 11.896 1.00 97.31 134 ASN A O 1
ATOM 1001 N N . LYS A 1 135 ? -17.138 0.538 11.044 1.00 97.19 135 LYS A N 1
ATOM 1002 C CA . LYS A 1 135 ? -16.542 0.798 9.738 1.00 97.19 135 LYS A CA 1
ATOM 1003 C C . LYS A 1 135 ? -17.295 1.930 9.039 1.00 97.19 135 LYS A C 1
ATOM 1005 O O . LYS A 1 135 ? -18.476 1.774 8.735 1.00 97.19 135 LYS A O 1
ATOM 1010 N N . PRO A 1 136 ? -16.635 3.064 8.740 1.00 95.81 136 PRO A N 1
ATOM 1011 C CA . PRO A 1 136 ? -17.324 4.173 8.106 1.00 95.81 136 PRO A CA 1
ATOM 1012 C C . PRO A 1 136 ? -17.716 3.798 6.673 1.00 95.81 136 PRO A C 1
ATOM 1014 O O . PRO A 1 136 ? -16.981 3.088 5.980 1.00 95.81 136 PRO A O 1
ATOM 1017 N N . SER A 1 137 ? -18.844 4.336 6.204 1.00 94.50 137 SER A N 1
ATOM 1018 C CA . SER A 1 137 ? -19.333 4.138 4.830 1.00 94.50 137 SER A CA 1
ATOM 1019 C C . SER A 1 137 ? -18.344 4.639 3.772 1.00 94.50 137 SER A C 1
ATOM 1021 O O . SER A 1 137 ? -18.291 4.118 2.656 1.00 94.50 137 SER A O 1
ATOM 1023 N N . ARG A 1 138 ? -17.522 5.635 4.126 1.00 95.44 138 ARG A N 1
ATOM 1024 C CA . ARG A 1 138 ? -16.392 6.113 3.330 1.00 95.44 138 ARG A CA 1
ATOM 1025 C C . ARG A 1 138 ? -15.275 6.665 4.205 1.00 95.44 138 ARG A C 1
ATOM 1027 O O . ARG A 1 138 ? -15.521 7.137 5.310 1.00 95.44 138 ARG A O 1
ATOM 1034 N N . GLY A 1 139 ? -14.051 6.638 3.683 1.00 92.69 139 GLY A N 1
ATOM 1035 C CA . GLY A 1 139 ? -12.936 7.362 4.290 1.00 92.69 139 GLY A CA 1
ATOM 1036 C C . GLY A 1 139 ? -13.220 8.863 4.358 1.00 92.69 139 GLY A C 1
ATOM 1037 O O . GLY A 1 139 ? -13.737 9.426 3.390 1.00 92.69 139 GLY A O 1
ATOM 1038 N N . SER A 1 140 ? -12.895 9.478 5.494 1.00 93.00 140 SER A N 1
ATOM 1039 C CA . SER A 1 140 ? -12.901 10.927 5.689 1.00 93.00 140 SER A CA 1
ATOM 1040 C C . SER A 1 140 ? -11.454 11.403 5.747 1.00 93.00 140 SER A C 1
ATOM 1042 O O . SER A 1 140 ? -10.811 11.461 4.708 1.00 93.00 140 SER A O 1
ATOM 1044 N N . SER A 1 141 ? -10.910 11.657 6.928 1.00 93.19 141 SER A N 1
ATOM 1045 C CA . SER A 1 141 ? -9.513 12.008 7.164 1.00 93.19 141 SER A CA 1
ATOM 1046 C C . SER A 1 141 ? -9.000 11.307 8.421 1.00 93.19 141 SER A C 1
ATOM 1048 O O . SER A 1 141 ? -9.777 10.765 9.210 1.00 93.19 141 SER A O 1
ATOM 1050 N N . SER A 1 142 ? -7.682 11.279 8.593 1.00 92.06 142 SER A N 1
ATOM 1051 C CA . SER A 1 142 ? -7.047 10.864 9.842 1.00 92.06 142 SER A CA 1
ATOM 1052 C C . SER A 1 142 ? -6.008 11.898 10.242 1.00 92.06 142 SER A C 1
ATOM 1054 O O . SER A 1 142 ? -5.156 12.257 9.433 1.00 92.06 142 SER A O 1
ATOM 1056 N N . GLN A 1 143 ? -6.103 12.386 11.476 1.00 92.25 143 GLN A N 1
ATOM 1057 C CA . GLN A 1 143 ? -5.129 13.297 12.078 1.00 92.25 143 GLN A CA 1
ATOM 1058 C C . GLN A 1 143 ? -4.151 12.575 13.006 1.00 92.25 143 GLN A C 1
ATOM 1060 O O . GLN A 1 143 ? -3.115 13.132 13.358 1.00 92.25 143 GLN A O 1
ATOM 1065 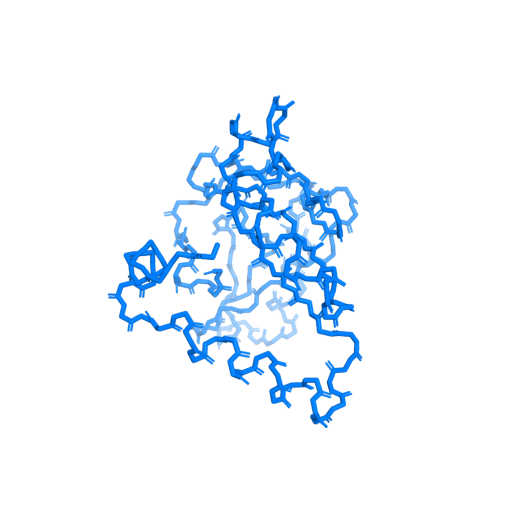N N . LYS A 1 144 ? -4.465 11.337 13.398 1.00 86.12 144 LYS A N 1
ATOM 1066 C CA . LYS A 1 144 ? -3.635 10.523 14.295 1.00 86.12 144 LYS A CA 1
ATOM 1067 C C . LYS A 1 144 ? -2.652 9.602 13.579 1.00 86.12 144 LYS A C 1
ATOM 1069 O O . LYS A 1 144 ? -1.853 8.937 14.231 1.00 86.12 144 LYS A O 1
ATOM 1074 N N . SER A 1 145 ? -2.759 9.455 12.263 1.00 82.44 145 SER A N 1
ATOM 1075 C CA . SER A 1 145 ? -1.999 8.454 11.518 1.00 82.44 145 SER A CA 1
ATOM 1076 C C . SER A 1 145 ? -1.284 9.059 10.324 1.00 82.44 145 SER A C 1
ATOM 1078 O O . SER A 1 145 ? -1.867 9.812 9.555 1.00 82.44 145 SER A O 1
ATOM 1080 N N . ASP A 1 146 ? -0.049 8.607 10.139 1.00 83.19 146 ASP A N 1
ATOM 1081 C CA . ASP A 1 146 ? 0.774 8.852 8.965 1.00 83.19 146 ASP A CA 1
ATOM 1082 C C . ASP A 1 146 ? 1.101 7.531 8.269 1.00 83.19 146 ASP A C 1
ATOM 1084 O O . ASP A 1 146 ? 1.195 6.488 8.923 1.00 83.19 146 ASP A O 1
ATOM 1088 N N . PHE A 1 147 ? 1.357 7.569 6.957 1.00 82.69 147 PHE A N 1
ATOM 1089 C CA . PHE A 1 147 ? 1.694 6.373 6.173 1.00 82.69 147 PHE A CA 1
ATOM 1090 C C . PHE A 1 147 ? 2.876 5.576 6.748 1.00 82.69 147 PHE A C 1
ATOM 1092 O O . PHE A 1 147 ? 2.802 4.347 6.804 1.00 82.69 147 PHE A O 1
ATOM 1099 N N . TYR A 1 148 ? 3.903 6.254 7.272 1.00 75.69 148 TYR A N 1
ATOM 1100 C CA . TYR A 1 148 ? 5.075 5.589 7.852 1.00 75.69 148 TYR A CA 1
ATOM 1101 C C . TYR A 1 148 ? 4.757 4.798 9.135 1.00 75.69 148 TYR A C 1
ATOM 1103 O O . TYR A 1 148 ? 5.427 3.807 9.410 1.00 75.69 148 TYR A O 1
ATOM 1111 N N . ASN A 1 149 ? 3.704 5.163 9.877 1.00 73.31 149 ASN A N 1
ATOM 1112 C CA . ASN A 1 149 ? 3.294 4.477 11.113 1.00 73.31 149 ASN A CA 1
ATOM 1113 C C . ASN A 1 149 ? 2.302 3.333 10.880 1.00 73.31 149 ASN A C 1
ATOM 1115 O O . ASN A 1 149 ? 2.121 2.468 11.733 1.00 73.31 149 ASN A O 1
ATOM 1119 N N . ILE A 1 150 ? 1.642 3.319 9.724 1.00 72.31 150 ILE A N 1
ATOM 1120 C CA . ILE A 1 150 ? 0.590 2.347 9.404 1.00 72.31 150 ILE A CA 1
ATOM 1121 C C . ILE A 1 150 ? 1.021 1.349 8.325 1.00 72.31 150 ILE A C 1
ATOM 1123 O O . ILE A 1 150 ? 0.232 0.481 7.963 1.00 72.31 150 ILE A O 1
ATOM 1127 N N . GLY A 1 151 ? 2.256 1.437 7.821 1.00 59.03 151 GLY A N 1
ATOM 1128 C CA . GLY A 1 151 ? 2.792 0.532 6.800 1.00 59.03 151 GLY A CA 1
ATOM 1129 C C . GLY A 1 151 ? 2.234 0.829 5.409 1.00 59.03 151 GLY A C 1
ATOM 1130 O O . GLY A 1 151 ? 1.647 -0.052 4.770 1.00 59.03 151 GLY A O 1
ATOM 1131 N N . GLY A 1 152 ? 2.302 2.092 4.991 1.00 50.81 152 GLY A N 1
ATOM 1132 C CA . GLY A 1 152 ? 2.039 2.535 3.619 1.00 50.81 152 GLY A CA 1
ATOM 1133 C C . GLY A 1 152 ? 3.298 3.009 2.917 1.00 50.81 152 GLY A C 1
ATOM 1134 O O . GLY A 1 152 ? 4.216 3.477 3.623 1.00 50.81 152 GLY A O 1
#

Radius of gyration: 17.87 Å; chains: 1; bounding box: 39×35×49 Å

Foldseek 3Di:
DDQVVVCVVVVHDGPVVVVVVQVVCVVVVVPQAEDEAEDEPVCPPDCNLPCPDPNVVVVVVCVVVVHQYKYFHDDDQAQQDGDAIDRDGDPDLQPDPDWAQFPQAWIALDPNDQDTFHCVVLNDVRRVVCSVVPNDSGRDHHPPDDCVRRVD

pLDDT: mean 89.91, std 10.47, range [49.09, 98.5]

Secondary structure (DSSP, 8-state):
--HHHHHHHHSS--HHHHHHHHHHHHHTT-PSPEEEEEE-TTTTTTSTT-TTSHHHHHHHHHHHTT-EEEEEEPPBTTTTB--PPBTS--S-STT----EE-TTSEEES-TT----EEHHHH-HHHHHHHHHHT--SS----SS--HHHHT-

Sequence (152 aa):
MDPEKYKAITRIGSLQDALKGIDAAIEAGLTPVKINCVVDKNVLSVDTLSPHSSAGKVKAFADSKGLQIRFIPQMDLHKGTFGEVIGGSGGHCASCNRLRLTPDGMIKPCLFSDLEYSVRELGTKQALLMAVENKPSRGSSSQKSDFYNIGG